Protein AF-A0A4Z2ITA4-F1 (afdb_monomer_lite)

Structure (mmCIF, N/CA/C/O backbone):
data_AF-A0A4Z2ITA4-F1
#
_entry.id   AF-A0A4Z2ITA4-F1
#
loop_
_atom_site.group_PDB
_atom_site.id
_atom_site.type_symbol
_atom_site.label_atom_id
_atom_site.label_alt_id
_atom_site.label_comp_id
_atom_site.label_asym_id
_atom_site.label_entity_id
_atom_site.label_seq_id
_atom_site.pdbx_PDB_ins_code
_atom_site.Cartn_x
_atom_site.Cartn_y
_atom_site.Cartn_z
_atom_site.occupancy
_atom_site.B_iso_or_equiv
_atom_site.auth_seq_id
_atom_site.auth_comp_id
_atom_site.auth_asym_id
_atom_site.auth_atom_id
_atom_site.pdbx_PDB_model_num
ATOM 1 N N . MET A 1 1 ? 2.674 0.392 -30.739 1.00 39.53 1 MET A N 1
ATOM 2 C CA . MET A 1 1 ? 1.782 0.661 -29.597 1.00 39.53 1 MET A CA 1
ATOM 3 C C . MET A 1 1 ? 2.632 1.322 -28.538 1.00 39.53 1 MET A C 1
ATOM 5 O O . MET A 1 1 ? 3.345 0.645 -27.814 1.00 39.53 1 MET A O 1
ATOM 9 N N . SER A 1 2 ? 2.690 2.646 -28.607 1.00 45.53 2 SER A N 1
ATOM 10 C CA . SER A 1 2 ? 3.599 3.492 -27.841 1.00 45.53 2 SER A CA 1
ATOM 11 C C . SER A 1 2 ? 2.959 3.758 -26.483 1.00 45.53 2 SER A C 1
ATOM 13 O O . SER A 1 2 ? 2.166 4.681 -26.355 1.00 45.53 2 SER A O 1
ATOM 15 N N . SER A 1 3 ? 3.208 2.888 -25.509 1.00 51.03 3 SER A N 1
ATOM 16 C CA . SER A 1 3 ? 2.684 3.048 -24.154 1.00 51.03 3 SER A CA 1
ATOM 17 C C . SER A 1 3 ? 3.534 4.064 -23.396 1.00 51.03 3 SER A C 1
ATOM 19 O O . SER A 1 3 ? 4.633 3.749 -22.947 1.00 51.03 3 SER A O 1
ATOM 21 N N . ASP A 1 4 ? 3.031 5.295 -23.347 1.00 53.25 4 ASP A N 1
ATOM 22 C CA . ASP A 1 4 ? 3.152 6.238 -22.235 1.00 53.25 4 ASP A CA 1
ATOM 23 C C . ASP A 1 4 ? 4.490 6.236 -21.470 1.00 53.25 4 ASP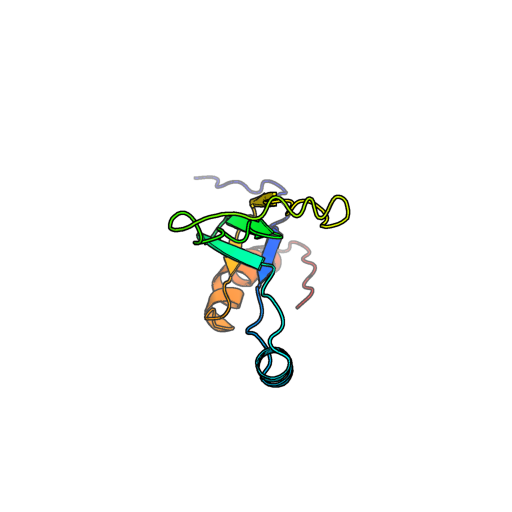 A C 1
ATOM 25 O O . ASP A 1 4 ? 4.549 5.900 -20.290 1.00 53.25 4 ASP A O 1
ATOM 29 N N . LEU A 1 5 ? 5.561 6.747 -22.091 1.00 51.91 5 LEU A N 1
ATOM 30 C CA . LEU A 1 5 ? 6.704 7.318 -21.353 1.00 51.91 5 LEU A CA 1
ATOM 31 C C . LEU A 1 5 ? 6.306 8.664 -20.705 1.00 51.91 5 LEU A C 1
ATOM 33 O O . LEU A 1 5 ? 6.991 9.677 -20.850 1.00 51.91 5 LEU A O 1
ATOM 37 N N . CYS A 1 6 ? 5.150 8.722 -20.041 1.00 46.56 6 CYS A N 1
ATOM 38 C CA . CYS A 1 6 ? 4.718 9.933 -19.365 1.00 46.56 6 CYS A CA 1
ATOM 39 C C . CYS A 1 6 ? 5.257 9.928 -17.934 1.00 46.56 6 CYS A C 1
ATOM 41 O O . CYS A 1 6 ? 4.963 9.048 -17.133 1.00 46.56 6 CYS A O 1
ATOM 43 N N . ASN A 1 7 ? 6.059 10.949 -17.666 1.00 55.97 7 ASN A N 1
ATOM 44 C CA . ASN A 1 7 ? 6.810 11.311 -16.470 1.00 55.97 7 ASN A CA 1
ATOM 45 C C . ASN A 1 7 ? 5.951 11.386 -15.175 1.00 55.97 7 ASN A C 1
ATOM 47 O O . ASN A 1 7 ? 5.766 12.466 -14.615 1.00 55.97 7 ASN A O 1
ATOM 51 N N . HIS A 1 8 ? 5.368 10.271 -14.721 1.00 69.88 8 HIS A N 1
ATOM 52 C CA . HIS A 1 8 ? 4.553 10.191 -13.504 1.00 69.88 8 HIS A CA 1
ATOM 53 C C . HIS A 1 8 ? 5.357 9.546 -12.372 1.00 69.88 8 HIS A C 1
ATOM 55 O O . HIS A 1 8 ? 5.860 8.430 -12.507 1.00 69.88 8 HIS A O 1
ATOM 61 N N . VAL A 1 9 ? 5.497 10.254 -11.250 1.00 79.69 9 VAL A N 1
ATOM 62 C CA . VAL A 1 9 ? 6.109 9.686 -10.044 1.00 79.69 9 VAL A CA 1
ATOM 63 C C . VAL A 1 9 ? 5.132 8.673 -9.466 1.00 79.69 9 VAL A C 1
ATOM 65 O O . VAL A 1 9 ? 4.059 9.060 -9.016 1.00 79.69 9 VAL A O 1
ATOM 68 N N . LYS A 1 10 ? 5.514 7.393 -9.463 1.00 81.25 10 LYS A N 1
ATOM 69 C CA . LYS A 1 10 ? 4.718 6.337 -8.838 1.00 81.25 10 LYS A CA 1
ATOM 70 C C . LYS A 1 10 ? 4.829 6.435 -7.315 1.00 81.25 10 LYS A C 1
ATOM 72 O O . LYS A 1 10 ? 5.917 6.282 -6.761 1.00 81.25 10 LYS A O 1
ATOM 77 N N . VAL A 1 11 ? 3.709 6.662 -6.639 1.00 87.12 11 VAL A N 1
ATOM 78 C CA . VAL A 1 11 ? 3.610 6.734 -5.181 1.00 87.12 11 VAL A CA 1
ATOM 79 C C . VAL A 1 11 ? 2.963 5.463 -4.653 1.00 87.12 11 VAL A C 1
ATOM 81 O O . VAL A 1 11 ? 1.789 5.184 -4.894 1.00 87.12 11 VAL A O 1
ATOM 84 N N . VAL A 1 12 ? 3.737 4.704 -3.883 1.00 89.62 12 VAL A N 1
ATOM 85 C CA . VAL A 1 12 ? 3.284 3.477 -3.226 1.00 89.62 12 VAL A CA 1
ATOM 86 C C . VAL A 1 12 ? 3.373 3.603 -1.711 1.00 89.62 12 VAL A C 1
ATOM 88 O O . VAL A 1 12 ? 4.257 4.277 -1.183 1.00 89.62 12 VAL A O 1
ATOM 91 N N . VAL A 1 13 ? 2.474 2.926 -1.000 1.00 92.56 13 VAL A N 1
ATOM 92 C CA . VAL A 1 13 ? 2.433 2.924 0.467 1.00 92.56 13 VAL A CA 1
ATOM 93 C C . VAL A 1 13 ? 2.456 1.495 0.989 1.00 92.56 13 VAL A C 1
ATOM 95 O O . VAL A 1 13 ? 1.691 0.661 0.520 1.00 92.56 13 VAL A O 1
ATOM 98 N N . ARG A 1 14 ? 3.295 1.210 1.994 1.00 92.81 14 ARG A N 1
ATOM 99 C CA . ARG A 1 14 ? 3.325 -0.074 2.711 1.00 92.81 14 ARG A CA 1
ATOM 100 C C . ARG A 1 14 ? 2.928 0.115 4.170 1.00 92.81 14 ARG A C 1
ATOM 102 O O . ARG A 1 14 ? 3.620 0.802 4.919 1.00 92.81 14 ARG A O 1
ATOM 109 N N . VAL A 1 15 ? 1.850 -0.542 4.582 1.00 92.25 15 VAL A N 1
ATOM 110 C CA . VAL A 1 15 ? 1.430 -0.625 5.982 1.00 92.25 15 VAL A CA 1
ATOM 111 C C . VAL A 1 15 ? 2.164 -1.789 6.642 1.00 92.25 15 VAL A C 1
ATOM 113 O O . VAL A 1 15 ? 2.066 -2.931 6.197 1.00 92.25 15 VAL A O 1
ATOM 116 N N . ARG A 1 16 ? 2.935 -1.500 7.694 1.00 91.50 16 ARG A N 1
ATOM 117 C CA . ARG A 1 16 ? 3.622 -2.539 8.471 1.00 91.50 16 ARG A CA 1
ATOM 118 C C . ARG A 1 16 ? 2.638 -3.272 9.393 1.00 91.50 16 ARG A C 1
ATOM 120 O O . ARG A 1 16 ? 1.741 -2.619 9.925 1.00 91.50 16 ARG A O 1
ATOM 127 N N . PRO A 1 17 ? 2.859 -4.565 9.673 1.00 90.19 17 PRO A N 1
ATOM 128 C CA . PRO A 1 17 ? 2.166 -5.253 10.752 1.00 90.19 17 PRO A CA 1
ATOM 129 C C . PRO A 1 17 ? 2.347 -4.553 12.101 1.00 90.19 17 PRO A C 1
ATOM 131 O O . PRO A 1 17 ? 3.382 -3.926 12.380 1.00 90.19 17 PRO A O 1
ATOM 134 N N . ILE A 1 18 ? 1.344 -4.704 12.960 1.00 88.50 18 ILE A N 1
ATOM 135 C CA . ILE A 1 18 ? 1.415 -4.255 14.348 1.00 88.50 18 ILE A CA 1
ATOM 136 C C . ILE A 1 18 ? 2.458 -5.069 15.130 1.00 88.50 18 ILE A C 1
ATOM 138 O O . ILE A 1 18 ? 2.497 -6.300 15.064 1.00 88.50 18 ILE A O 1
ATOM 142 N N . SER A 1 19 ? 3.315 -4.376 15.880 1.00 90.94 19 SER A N 1
ATOM 143 C CA . SER A 1 19 ? 4.344 -5.021 16.700 1.00 90.94 19 SER A CA 1
ATOM 144 C C . SER A 1 19 ? 3.728 -5.705 17.924 1.00 90.94 19 SER A C 1
ATOM 146 O O . SER A 1 19 ? 2.710 -5.257 18.452 1.00 90.94 19 SER A O 1
ATOM 148 N N . GLU A 1 20 ? 4.371 -6.753 18.441 1.00 89.25 20 GLU A N 1
ATOM 149 C CA . GLU A 1 20 ? 3.930 -7.440 19.666 1.00 89.25 20 GLU A CA 1
ATOM 150 C C . GLU A 1 20 ? 3.837 -6.490 20.870 1.00 89.25 20 GLU A C 1
ATOM 152 O O . GLU A 1 20 ? 2.914 -6.597 21.676 1.00 89.25 20 GLU A O 1
ATOM 157 N N . ARG A 1 21 ? 4.730 -5.493 20.963 1.00 90.25 21 ARG A N 1
ATOM 158 C CA . ARG A 1 21 ? 4.666 -4.478 22.029 1.00 90.25 21 ARG A CA 1
ATOM 159 C C . ARG A 1 21 ? 3.417 -3.604 21.912 1.00 90.25 21 ARG A C 1
ATOM 161 O O . ARG A 1 21 ? 2.776 -3.312 22.911 1.00 90.25 21 ARG A O 1
ATOM 168 N N . GLU A 1 22 ? 3.059 -3.219 20.690 1.00 87.38 22 GLU A N 1
ATOM 169 C CA . GLU A 1 22 ? 1.876 -2.393 20.417 1.00 87.38 22 GLU A CA 1
ATOM 170 C C . GLU A 1 22 ? 0.583 -3.178 20.665 1.00 87.38 22 GLU A C 1
ATOM 172 O O . GLU A 1 22 ? -0.391 -2.615 21.164 1.00 87.38 22 GLU A O 1
ATOM 177 N N . LYS A 1 23 ? 0.595 -4.489 20.383 1.00 87.38 23 LYS A N 1
ATOM 178 C CA . LYS A 1 23 ? -0.493 -5.404 20.747 1.00 87.38 23 LYS A CA 1
ATOM 179 C C . LYS A 1 23 ? -0.647 -5.526 22.262 1.00 87.38 23 LYS A C 1
ATOM 181 O O . LYS A 1 23 ? -1.769 -5.458 22.755 1.00 87.38 23 LYS A O 1
ATOM 186 N N . LEU A 1 24 ? 0.457 -5.642 23.003 1.00 88.44 24 LEU A N 1
ATOM 187 C CA . LEU A 1 24 ? 0.435 -5.716 24.468 1.00 88.44 24 LEU A CA 1
ATOM 188 C C . LEU A 1 24 ? -0.079 -4.418 25.110 1.00 88.44 24 LEU A C 1
ATOM 190 O O . LEU A 1 24 ? -0.832 -4.460 26.078 1.00 88.44 24 LEU A O 1
ATOM 194 N N . GLU A 1 25 ? 0.297 -3.270 24.548 1.00 88.31 25 GLU A N 1
ATOM 195 C CA . GLU A 1 25 ? -0.152 -1.944 24.991 1.00 88.31 25 GLU A CA 1
ATOM 196 C C . GLU A 1 25 ? -1.566 -1.583 24.492 1.00 88.31 25 GLU A C 1
ATOM 198 O O . GLU A 1 25 ? -2.058 -0.492 24.777 1.00 88.31 25 GLU A O 1
ATOM 203 N N . ASN A 1 26 ? -2.233 -2.490 23.765 1.00 83.12 26 ASN A N 1
ATOM 204 C CA . ASN A 1 26 ? -3.559 -2.296 23.176 1.00 83.12 26 ASN A CA 1
ATOM 205 C C . ASN A 1 26 ? -3.656 -0.991 22.359 1.00 83.12 26 ASN A C 1
ATOM 207 O O . ASN A 1 26 ? -4.632 -0.238 22.445 1.00 83.12 26 ASN A O 1
ATOM 211 N N . CYS A 1 27 ? -2.603 -0.706 21.587 1.00 83.19 27 CYS A N 1
ATOM 212 C CA . CYS A 1 27 ? -2.528 0.473 20.736 1.00 83.19 27 CYS A CA 1
ATOM 213 C C . CYS A 1 27 ? -3.589 0.405 19.631 1.00 83.19 27 CYS A C 1
ATOM 215 O O . CYS A 1 27 ? -3.758 -0.617 18.965 1.00 83.19 27 CYS A O 1
ATOM 217 N N . ARG A 1 28 ? -4.284 1.522 19.392 1.00 83.19 28 ARG A N 1
ATOM 218 C CA . ARG A 1 28 ? -5.274 1.619 18.315 1.00 83.19 28 ARG A CA 1
ATOM 219 C C . ARG A 1 28 ? -4.580 1.665 16.955 1.00 83.19 28 ARG A C 1
ATOM 221 O O . ARG A 1 28 ? -3.724 2.519 16.729 1.00 83.19 28 ARG A O 1
ATOM 228 N N . ASN A 1 29 ? -5.025 0.819 16.026 1.00 85.00 29 ASN A N 1
ATOM 229 C CA . ASN A 1 29 ? -4.653 0.959 14.623 1.00 85.00 29 ASN A CA 1
ATOM 230 C C . ASN A 1 29 ? -5.413 2.144 14.004 1.00 85.00 29 ASN A C 1
ATOM 232 O O . ASN A 1 29 ? -6.644 2.190 14.013 1.00 85.00 29 ASN A O 1
ATOM 236 N N . VAL A 1 30 ? -4.662 3.124 13.504 1.00 88.44 30 VAL A N 1
ATOM 237 C CA . VAL A 1 30 ? -5.190 4.344 12.875 1.00 88.44 30 VAL A CA 1
ATOM 238 C C . VAL A 1 30 ? -5.072 4.312 11.353 1.00 88.44 30 VAL A C 1
ATOM 240 O O . VAL A 1 30 ? -5.399 5.300 10.708 1.00 88.44 30 VAL A O 1
ATOM 243 N N . VAL A 1 31 ? -4.603 3.213 10.763 1.00 90.81 31 VAL A N 1
ATOM 244 C CA . VAL A 1 31 ? -4.518 3.049 9.310 1.00 90.81 31 VAL A CA 1
ATOM 245 C C . VAL A 1 31 ? -5.277 1.794 8.914 1.00 90.81 31 VAL A C 1
ATOM 247 O O . VAL A 1 31 ? -4.985 0.702 9.389 1.00 90.81 31 VAL A O 1
ATOM 250 N N . GLN A 1 32 ? -6.244 1.946 8.018 1.00 89.88 32 GLN A N 1
ATOM 251 C CA . GLN A 1 32 ? -7.011 0.836 7.472 1.00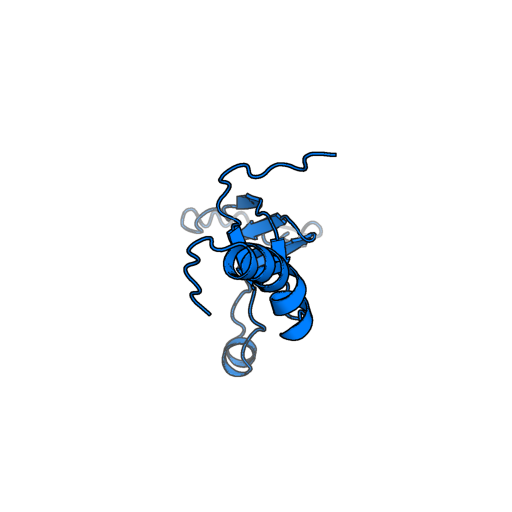 89.88 32 GLN A CA 1
ATOM 252 C C . GLN A 1 32 ? -6.851 0.811 5.957 1.00 89.88 32 GLN A C 1
ATOM 254 O O . GLN A 1 32 ? -7.215 1.765 5.276 1.00 89.88 32 GLN A O 1
ATOM 259 N N . VAL A 1 33 ? -6.328 -0.287 5.420 1.00 91.06 33 VAL A N 1
ATOM 260 C CA . VAL A 1 33 ? -6.295 -0.507 3.969 1.00 91.06 33 VAL A CA 1
ATOM 261 C C . VAL A 1 33 ? -7.683 -0.950 3.519 1.00 91.06 33 VAL A C 1
ATOM 263 O O . VAL A 1 33 ? -8.253 -1.868 4.107 1.00 91.06 33 VAL A O 1
ATOM 266 N N . VAL A 1 34 ? -8.241 -0.270 2.517 1.00 90.44 34 VAL A N 1
ATOM 267 C CA . VAL A 1 34 ? -9.562 -0.603 1.961 1.00 90.44 34 VAL A CA 1
ATOM 268 C C . VAL A 1 34 ? -9.411 -1.450 0.707 1.00 90.44 34 VAL A C 1
ATOM 270 O O . VAL A 1 34 ? -10.111 -2.447 0.554 1.00 90.44 34 VAL A O 1
ATOM 273 N N . ASP A 1 35 ? -8.489 -1.059 -0.168 1.00 89.62 35 ASP A N 1
ATOM 274 C CA . ASP A 1 35 ? -8.172 -1.756 -1.409 1.00 89.62 35 ASP A CA 1
ATOM 275 C C . ASP A 1 35 ? -6.703 -1.508 -1.811 1.00 89.62 35 ASP A C 1
ATOM 277 O O . ASP A 1 35 ? -5.940 -0.875 -1.078 1.00 89.62 35 ASP A O 1
ATOM 281 N N . ASN A 1 36 ? -6.301 -2.010 -2.982 1.00 90.44 36 ASN A N 1
ATOM 282 C CA . ASN A 1 36 ? -4.927 -1.905 -3.484 1.00 90.44 36 ASN A CA 1
ATOM 283 C C . ASN A 1 36 ? -4.508 -0.479 -3.874 1.00 90.44 36 ASN A C 1
ATOM 285 O O . ASN A 1 36 ? -3.349 -0.280 -4.214 1.00 90.44 36 ASN A O 1
ATOM 289 N N . HIS A 1 37 ? -5.404 0.503 -3.845 1.00 91.38 37 HIS A N 1
ATOM 290 C CA . HIS A 1 37 ? -5.131 1.893 -4.210 1.00 91.38 37 HIS A CA 1
ATOM 291 C C . HIS A 1 37 ? -5.590 2.882 -3.133 1.00 91.38 37 HIS A C 1
ATOM 293 O O . HIS A 1 37 ? -5.323 4.071 -3.259 1.00 91.38 37 HIS A O 1
ATOM 299 N N . MET A 1 38 ? -6.259 2.435 -2.069 1.00 93.31 38 MET A N 1
ATOM 300 C CA . MET A 1 38 ? -6.908 3.297 -1.092 1.00 93.31 38 MET A CA 1
ATOM 301 C C . MET A 1 38 ? -6.687 2.823 0.343 1.00 93.31 38 MET A C 1
ATOM 303 O O . MET A 1 38 ? -6.901 1.662 0.703 1.00 93.31 38 MET A O 1
ATOM 307 N N . LEU A 1 39 ? -6.354 3.783 1.203 1.00 94.31 39 LEU A N 1
ATOM 308 C CA . LEU A 1 39 ? -6.338 3.610 2.652 1.00 94.31 39 LEU A CA 1
ATOM 309 C C . LEU A 1 39 ? -7.141 4.707 3.348 1.00 94.31 39 LEU A C 1
ATOM 311 O O . LEU A 1 39 ? -7.308 5.811 2.830 1.00 94.31 39 LEU A O 1
ATOM 315 N N . ILE A 1 40 ? -7.616 4.400 4.547 1.00 91.94 40 ILE A N 1
ATOM 316 C CA . ILE A 1 40 ? -8.268 5.331 5.459 1.00 91.94 40 ILE A CA 1
ATOM 317 C C . ILE A 1 40 ? -7.320 5.604 6.623 1.00 91.94 40 ILE A C 1
ATOM 319 O O . ILE A 1 40 ? -6.856 4.682 7.296 1.00 91.94 40 ILE A O 1
ATOM 323 N N . PHE A 1 41 ? -7.061 6.882 6.872 1.00 90.19 41 PHE A N 1
ATOM 324 C CA . PHE A 1 41 ? -6.367 7.369 8.051 1.00 90.19 41 PHE A CA 1
ATOM 325 C C . PHE A 1 41 ? -7.373 7.825 9.107 1.00 90.19 41 PHE A C 1
ATOM 327 O O . PHE A 1 41 ? -8.284 8.607 8.826 1.00 90.19 41 PHE A O 1
ATOM 334 N N . ASP A 1 42 ? -7.152 7.370 10.335 1.00 86.31 42 ASP A N 1
ATOM 335 C CA . ASP A 1 42 ? -7.997 7.589 11.503 1.00 86.31 42 ASP A CA 1
ATOM 336 C C . ASP A 1 42 ? -9.469 7.217 11.226 1.00 86.31 42 ASP A C 1
ATOM 338 O O . ASP A 1 42 ? -10.350 8.088 11.255 1.00 86.31 42 ASP A O 1
ATOM 342 N N . PRO A 1 43 ? -9.743 5.931 10.901 1.00 82.75 43 PRO A N 1
ATOM 343 C CA . PRO A 1 43 ? -11.099 5.462 10.649 1.00 82.75 43 PRO A CA 1
ATOM 344 C C . PRO A 1 43 ? -11.959 5.694 11.889 1.00 82.75 43 PRO A C 1
ATOM 346 O O . PRO A 1 43 ? -11.491 5.566 13.026 1.00 82.75 43 PRO A O 1
ATOM 349 N N . LYS A 1 44 ? -13.232 6.034 11.679 1.00 74.25 44 LYS A N 1
ATOM 350 C CA . LYS A 1 44 ? -14.170 6.231 12.786 1.00 74.25 44 LYS A CA 1
ATOM 351 C C . LYS A 1 44 ? -14.327 4.929 13.562 1.00 74.25 44 LYS A C 1
ATOM 353 O O . LYS A 1 44 ? -14.683 3.903 12.991 1.00 74.25 44 LYS A O 1
ATOM 358 N N . GLU A 1 45 ? -14.127 4.998 14.875 1.00 66.69 45 GLU A N 1
ATOM 359 C CA . GLU A 1 45 ? -14.664 3.987 15.781 1.00 66.69 45 GLU A CA 1
ATOM 360 C C . GLU A 1 45 ? -16.185 3.990 15.601 1.00 66.69 45 GLU A C 1
ATOM 362 O O . GLU A 1 45 ? -16.864 4.962 15.939 1.00 66.69 45 GLU A O 1
ATOM 367 N N . VAL A 1 46 ? -16.716 2.942 14.971 1.00 56.19 46 VAL A N 1
ATOM 368 C CA . VAL A 1 46 ? -18.156 2.718 14.934 1.00 56.19 46 VAL A CA 1
ATOM 369 C C . VAL A 1 46 ? -18.516 2.297 16.349 1.00 56.19 46 VAL A C 1
ATOM 371 O O . VAL A 1 46 ? -18.296 1.148 16.727 1.00 56.19 46 VAL A O 1
ATOM 374 N N . ASP A 1 47 ? -18.990 3.240 17.161 1.00 50.69 47 ASP A N 1
ATOM 375 C CA . ASP A 1 47 ? -19.571 2.929 18.459 1.00 50.69 47 ASP A CA 1
ATOM 376 C C . ASP A 1 47 ? -20.702 1.917 18.221 1.00 50.69 47 ASP A C 1
ATOM 378 O O . ASP A 1 47 ? -21.816 2.267 17.830 1.00 50.69 47 ASP A O 1
ATOM 382 N N . ALA A 1 48 ? -20.426 0.635 18.462 1.00 46.62 48 ALA A N 1
ATOM 383 C CA . ALA A 1 48 ? -21.408 -0.446 18.413 1.00 46.62 48 ALA A CA 1
ATOM 384 C C . ALA A 1 48 ? -22.475 -0.320 19.525 1.00 46.62 48 ALA A C 1
ATOM 386 O O . ALA A 1 48 ? -23.271 -1.229 19.743 1.00 46.62 48 ALA A O 1
ATOM 387 N N . SER A 1 49 ? -22.540 0.814 20.230 1.00 48.34 49 SER A N 1
ATOM 388 C CA . SER A 1 49 ? -23.551 1.119 21.237 1.00 48.34 49 SER A CA 1
ATOM 389 C C . SER A 1 49 ? -24.788 1.789 20.618 1.00 48.34 49 SER A C 1
ATOM 391 O O . SER A 1 49 ? -25.225 2.847 21.069 1.00 48.34 49 SER A O 1
ATOM 393 N N . CYS A 1 50 ? -25.383 1.169 19.594 1.00 46.25 50 CYS A N 1
ATOM 394 C CA . CYS A 1 50 ? -26.743 1.504 19.142 1.00 46.25 50 CYS A CA 1
ATOM 395 C C . CYS A 1 50 ? -27.815 0.633 19.831 1.00 46.25 50 CYS A C 1
ATOM 397 O O . CYS A 1 50 ? -28.944 0.535 19.366 1.00 46.25 50 CYS A O 1
ATOM 399 N N . PHE A 1 51 ? -27.489 0.009 20.968 1.00 48.41 51 PHE A N 1
ATOM 400 C CA . PHE A 1 51 ? -28.458 -0.702 21.802 1.00 48.41 51 PHE A CA 1
ATOM 401 C C . PHE A 1 51 ? -28.196 -0.409 23.280 1.00 48.41 51 PHE A C 1
ATOM 403 O O . PHE A 1 51 ? -27.364 -1.042 23.917 1.00 48.41 51 PHE A O 1
ATOM 410 N N . GLY A 1 52 ? -28.939 0.551 23.833 1.00 45.66 52 GLY A N 1
ATOM 411 C CA . GLY A 1 52 ? -29.108 0.672 25.281 1.00 45.66 52 GLY A CA 1
ATOM 412 C C . GLY A 1 52 ? -28.560 1.952 25.905 1.00 45.66 52 GLY A C 1
ATOM 413 O O . GLY A 1 52 ? -27.401 2.038 26.272 1.00 45.66 52 GLY A O 1
ATOM 414 N N . SER A 1 53 ? -29.477 2.896 26.125 1.00 48.16 53 SER A N 1
ATOM 415 C CA . SER A 1 53 ? -29.503 3.859 27.236 1.00 48.16 53 SER A CA 1
ATOM 416 C C . SER A 1 53 ? -28.246 4.692 27.542 1.00 48.16 53 SER A C 1
ATOM 418 O O . SER A 1 53 ? -27.281 4.232 28.133 1.00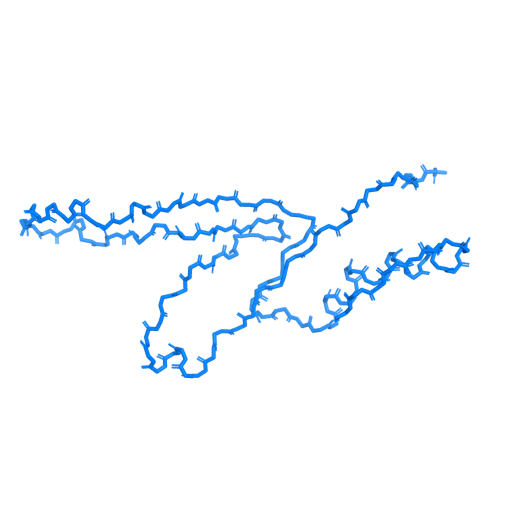 48.16 53 SER A O 1
ATOM 420 N N . ARG A 1 54 ? -28.419 6.010 27.367 1.00 53.41 54 ARG A N 1
ATOM 421 C CA . ARG A 1 54 ? -27.880 7.073 28.234 1.00 53.41 54 ARG A CA 1
ATOM 422 C C . ARG A 1 54 ? -26.374 7.012 28.524 1.00 53.41 54 ARG A C 1
ATOM 424 O O . ARG A 1 54 ? -25.946 6.455 29.528 1.00 53.41 54 ARG A O 1
ATOM 431 N N . ARG A 1 55 ? -25.628 7.865 27.822 1.00 43.91 55 ARG A N 1
ATOM 432 C CA . ARG A 1 55 ? -24.980 9.038 28.438 1.00 43.91 55 ARG A CA 1
ATOM 433 C C . ARG A 1 55 ? -24.431 9.940 27.342 1.00 43.91 55 ARG A C 1
ATOM 435 O O . ARG A 1 55 ? -23.410 9.658 26.729 1.00 43.91 55 ARG A O 1
ATOM 442 N N . ILE A 1 56 ? -25.104 11.074 27.174 1.00 49.72 56 ILE A N 1
ATOM 443 C CA . ILE A 1 56 ? -24.498 12.304 26.678 1.00 49.72 56 ILE A CA 1
ATOM 444 C C . ILE A 1 56 ? -23.343 12.613 27.634 1.00 49.72 56 ILE A C 1
ATOM 446 O O . ILE A 1 56 ? -23.528 13.203 28.695 1.00 49.72 56 ILE A O 1
ATOM 450 N N . ARG A 1 57 ? -22.145 12.140 27.307 1.00 46.00 57 ARG A N 1
ATOM 451 C CA . ARG A 1 57 ? -20.914 12.694 27.852 1.00 46.00 57 ARG A CA 1
ATOM 452 C C . ARG A 1 57 ? -20.184 13.264 26.657 1.00 46.00 57 ARG A C 1
ATOM 454 O O . ARG A 1 57 ? -19.357 12.599 26.041 1.00 46.00 57 ARG A O 1
ATOM 461 N N . ASN A 1 58 ? -20.590 14.482 26.304 1.00 46.28 58 ASN A N 1
ATOM 462 C CA . ASN A 1 58 ? -19.911 15.331 25.341 1.00 46.28 58 ASN A CA 1
ATOM 463 C C . ASN A 1 58 ? -18.450 15.453 25.786 1.00 46.28 58 ASN A C 1
ATOM 465 O O . ASN A 1 58 ? -18.097 16.310 26.592 1.00 46.28 58 ASN A O 1
ATOM 469 N N . ASN A 1 59 ? -17.594 14.567 25.286 1.00 44.47 59 ASN A N 1
ATOM 470 C CA . ASN A 1 59 ? -16.161 14.769 25.328 1.00 44.47 59 ASN A CA 1
ATOM 471 C C . ASN A 1 59 ? -15.843 15.742 24.195 1.00 44.47 59 ASN A C 1
ATOM 473 O O . ASN A 1 59 ? -15.386 15.343 23.131 1.00 44.47 59 ASN A O 1
ATOM 477 N N . ILE A 1 60 ? -16.100 17.028 24.452 1.00 53.00 60 ILE A N 1
ATOM 478 C CA . ILE A 1 60 ? -15.827 18.176 23.566 1.00 53.00 60 ILE A CA 1
ATOM 479 C C . ILE A 1 60 ? -14.320 18.256 23.204 1.00 53.00 60 ILE A C 1
ATOM 481 O O . ILE A 1 60 ? -13.934 18.965 22.285 1.00 53.00 60 ILE A O 1
ATOM 485 N N . ASN A 1 61 ? -13.471 17.460 23.873 1.00 50.47 61 ASN A N 1
ATOM 486 C CA . ASN A 1 61 ? -12.031 17.324 23.631 1.00 50.47 61 ASN A CA 1
ATOM 487 C C . ASN A 1 61 ? -11.606 16.031 22.903 1.00 50.47 61 ASN A C 1
ATOM 489 O O . ASN A 1 61 ? -10.412 15.844 22.666 1.00 50.47 61 ASN A O 1
ATOM 493 N N . LYS A 1 62 ? -12.524 15.121 22.537 1.00 51.47 62 LYS A N 1
ATOM 494 C CA . LYS A 1 62 ? -12.168 14.013 21.636 1.00 51.47 62 LYS A CA 1
ATOM 495 C C . LYS A 1 62 ? -12.113 14.580 20.223 1.00 51.47 62 LYS A C 1
ATOM 497 O O . LYS A 1 62 ? -13.145 14.823 19.606 1.00 51.47 62 LYS A O 1
ATOM 502 N N . LYS A 1 63 ? -10.891 14.842 19.754 1.00 54.66 63 LYS A N 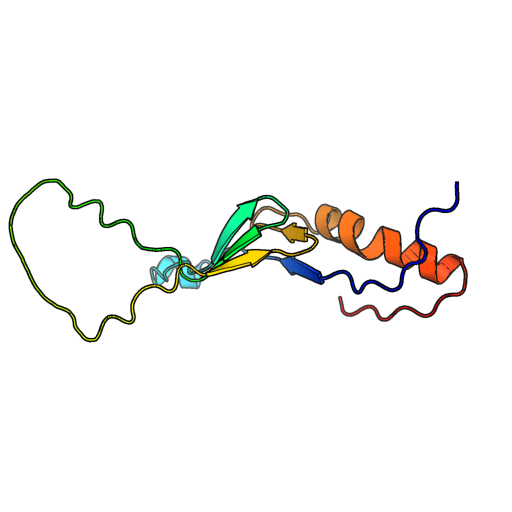1
ATOM 503 C CA . LYS A 1 63 ? -10.577 15.214 18.371 1.00 54.66 63 LYS A CA 1
ATOM 504 C C . LYS A 1 63 ? -11.398 14.305 17.452 1.00 54.66 63 LYS A C 1
ATOM 506 O O . LYS A 1 63 ? -11.236 13.091 17.518 1.00 54.66 63 LYS A O 1
ATOM 511 N N . ALA A 1 64 ? -12.342 14.877 16.705 1.00 58.50 64 ALA A N 1
ATOM 512 C CA . ALA A 1 64 ? -13.208 14.102 15.827 1.00 58.50 64 ALA A CA 1
ATOM 513 C C . ALA A 1 64 ? -12.330 13.256 14.894 1.00 58.50 64 ALA A C 1
ATOM 515 O O . ALA A 1 64 ? -11.419 13.807 14.268 1.00 58.50 64 ALA A O 1
ATOM 516 N N . ASN A 1 65 ? -12.572 11.939 14.863 1.00 63.78 65 ASN A N 1
ATOM 517 C CA . ASN A 1 65 ? -11.831 11.023 13.997 1.00 63.78 65 ASN A CA 1
ATOM 518 C C . ASN A 1 65 ? -11.917 11.550 12.561 1.00 63.78 65 ASN A C 1
ATOM 520 O O . ASN A 1 65 ? -13.014 11.877 12.089 1.00 63.78 65 ASN A O 1
ATOM 524 N N . LYS A 1 66 ? -10.769 11.693 11.899 1.00 69.44 66 LYS A N 1
ATOM 525 C CA . LYS A 1 66 ? -10.713 12.454 10.645 1.00 69.44 66 LYS A CA 1
ATOM 526 C C . LYS A 1 66 ? -11.230 11.679 9.434 1.00 69.44 66 LYS A C 1
ATOM 528 O O . LYS A 1 66 ? -11.639 12.333 8.479 1.00 69.44 66 LYS A O 1
ATOM 533 N N . ASP A 1 67 ? -11.251 10.342 9.485 1.00 80.50 67 ASP A N 1
ATOM 534 C CA . ASP A 1 67 ? -11.807 9.474 8.432 1.00 80.50 67 ASP A CA 1
ATOM 535 C C . ASP A 1 67 ? -11.299 9.864 7.032 1.00 80.50 67 ASP A C 1
ATOM 537 O O . ASP A 1 67 ? -12.064 10.068 6.086 1.00 80.50 67 ASP A O 1
ATOM 541 N N . LEU A 1 68 ? -9.985 10.084 6.932 1.00 85.88 68 LEU A N 1
ATOM 542 C CA . LEU A 1 68 ? -9.365 10.635 5.732 1.00 85.88 68 LEU A CA 1
ATOM 543 C C . LEU A 1 68 ? -9.024 9.511 4.770 1.00 85.88 68 LEU A C 1
ATOM 545 O O . LEU A 1 68 ? -8.170 8.677 5.057 1.00 85.88 68 LEU A O 1
ATOM 549 N N . LYS A 1 69 ? -9.664 9.525 3.607 1.00 92.00 69 LYS A N 1
ATOM 550 C CA . LYS A 1 69 ? -9.372 8.602 2.513 1.00 92.00 69 LYS A CA 1
ATOM 551 C C . LYS A 1 69 ? -8.213 9.141 1.689 1.00 92.00 69 LYS A C 1
ATOM 553 O O . LYS A 1 69 ? -8.258 10.284 1.237 1.00 92.00 69 LYS A O 1
ATOM 558 N N . PHE A 1 70 ? -7.209 8.306 1.479 1.00 92.94 70 PHE A N 1
ATOM 559 C CA . PHE A 1 70 ? -6.071 8.588 0.617 1.00 92.94 70 PHE A CA 1
ATOM 560 C C . PHE A 1 70 ? -6.029 7.578 -0.516 1.00 92.94 70 PHE A C 1
ATOM 562 O O . PHE A 1 70 ? -6.224 6.388 -0.274 1.00 92.94 70 PHE A O 1
ATOM 569 N N . VAL A 1 71 ? -5.756 8.068 -1.724 1.00 92.25 71 VAL A N 1
ATOM 570 C CA . VAL A 1 71 ? -5.613 7.256 -2.932 1.00 92.25 71 VAL A CA 1
ATOM 571 C C . VAL A 1 71 ? -4.167 7.348 -3.415 1.00 92.25 71 VAL A C 1
ATOM 573 O O . VAL A 1 71 ? -3.605 8.441 -3.465 1.00 92.25 71 VAL A O 1
ATOM 576 N N . PHE A 1 72 ? -3.582 6.202 -3.741 1.00 91.88 72 PHE A N 1
ATOM 577 C CA . PHE A 1 72 ? -2.202 6.021 -4.184 1.00 91.88 72 PHE A CA 1
ATOM 578 C C . PHE A 1 72 ? -2.154 5.074 -5.387 1.00 91.88 72 PHE A C 1
ATOM 580 O O . PHE A 1 72 ? -3.112 4.346 -5.644 1.00 91.88 72 PHE A O 1
ATOM 587 N N . ASP A 1 73 ? -1.018 5.027 -6.083 1.00 89.31 73 ASP A N 1
ATOM 588 C CA . ASP A 1 73 ? -0.823 4.101 -7.207 1.00 89.31 73 ASP A CA 1
ATOM 589 C C . ASP A 1 73 ? -0.730 2.645 -6.751 1.00 89.31 73 ASP A C 1
ATOM 591 O O . ASP A 1 73 ? -0.991 1.732 -7.529 1.00 89.31 73 ASP A O 1
ATOM 595 N N . HIS A 1 74 ? -0.320 2.414 -5.502 1.00 90.62 74 HIS A N 1
ATOM 596 C CA . HIS A 1 74 ? -0.463 1.114 -4.862 1.00 90.62 74 HIS A CA 1
ATOM 597 C C . HIS A 1 74 ? -0.413 1.228 -3.336 1.00 90.62 74 HIS A C 1
ATOM 599 O O . HIS A 1 74 ? 0.404 1.963 -2.777 1.00 90.62 74 HIS A O 1
ATOM 605 N N . VAL A 1 75 ? -1.231 0.440 -2.650 1.00 93.31 75 VAL A N 1
ATOM 606 C CA . VAL A 1 75 ? -1.248 0.291 -1.197 1.00 93.31 75 VAL A CA 1
ATOM 607 C C . VAL A 1 75 ? -1.038 -1.179 -0.858 1.00 93.31 75 VAL A C 1
ATOM 609 O O . VAL A 1 75 ? -1.769 -2.052 -1.316 1.00 93.31 75 VAL A O 1
ATOM 612 N N . PHE A 1 76 ? -0.017 -1.451 -0.056 1.00 92.62 76 PHE A N 1
ATOM 613 C CA . PHE A 1 76 ? 0.320 -2.768 0.466 1.00 92.62 76 PHE A CA 1
ATOM 614 C C . PHE A 1 76 ? -0.128 -2.854 1.922 1.00 92.62 76 PHE A C 1
ATOM 616 O O . PHE A 1 76 ? 0.312 -2.066 2.762 1.00 92.62 76 PHE A O 1
ATOM 623 N N . GLY A 1 77 ? -1.007 -3.810 2.220 1.00 91.19 77 GLY A N 1
ATOM 624 C CA . GLY A 1 77 ? -1.433 -4.113 3.585 1.00 91.19 77 GLY A CA 1
ATOM 625 C C . GLY A 1 77 ? -0.385 -4.890 4.380 1.00 91.19 77 GLY A C 1
ATOM 626 O O . GLY A 1 77 ? 0.656 -5.283 3.851 1.00 91.19 77 GLY A O 1
ATOM 627 N N . GLU A 1 78 ? -0.705 -5.168 5.643 1.00 88.50 78 GLU A 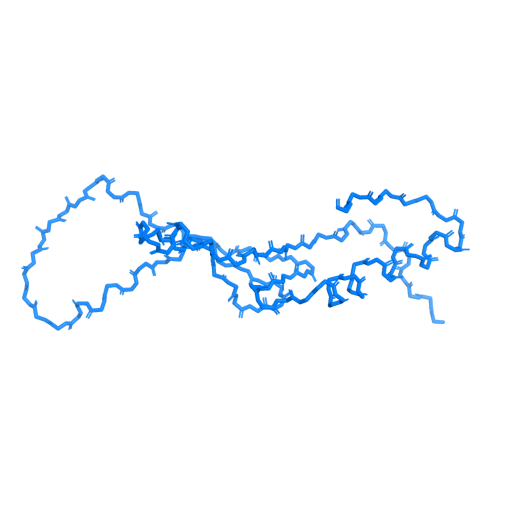N 1
ATOM 628 C CA . GLU A 1 78 ? 0.188 -5.833 6.606 1.00 88.50 78 GLU A CA 1
ATOM 629 C C . GLU A 1 78 ? 0.690 -7.207 6.128 1.00 88.50 78 GLU A C 1
ATOM 631 O O . GLU A 1 78 ? 1.822 -7.587 6.411 1.00 88.50 78 GLU A O 1
ATOM 636 N N . ASN A 1 79 ? -0.123 -7.922 5.346 1.00 86.88 79 ASN A N 1
ATOM 637 C CA . ASN A 1 79 ? 0.189 -9.265 4.847 1.00 86.88 79 ASN A CA 1
ATOM 638 C C . ASN A 1 79 ? 0.986 -9.273 3.531 1.00 86.88 79 ASN A C 1
ATOM 640 O O . ASN A 1 79 ? 1.213 -10.342 2.972 1.00 86.88 79 ASN A O 1
ATOM 644 N N . SER A 1 80 ? 1.370 -8.106 3.007 1.00 88.31 80 SER A N 1
ATOM 645 C CA . SER A 1 80 ? 2.065 -8.025 1.717 1.00 88.31 80 SER A CA 1
ATOM 646 C C . SER A 1 80 ? 3.515 -8.474 1.855 1.00 88.31 80 SER A C 1
ATOM 648 O O . SER A 1 80 ? 4.227 -8.041 2.771 1.00 88.31 80 SER A O 1
ATOM 650 N N . THR A 1 81 ? 3.966 -9.320 0.932 1.00 87.88 81 THR A N 1
ATOM 651 C CA . THR A 1 81 ? 5.330 -9.845 0.955 1.00 87.88 81 THR A CA 1
ATOM 652 C C . THR A 1 81 ? 6.317 -8.878 0.307 1.00 87.88 81 THR A C 1
ATOM 654 O O . THR A 1 81 ? 5.946 -7.931 -0.391 1.00 87.88 81 THR A O 1
ATOM 657 N N . GLN A 1 82 ? 7.608 -9.101 0.560 1.00 84.50 82 GLN A N 1
ATOM 658 C CA . GLN A 1 82 ? 8.665 -8.322 -0.082 1.00 84.50 82 GLN A CA 1
ATOM 659 C C . GLN A 1 82 ? 8.678 -8.538 -1.602 1.00 84.50 82 GLN A C 1
ATOM 661 O O . GLN A 1 82 ? 8.948 -7.590 -2.338 1.00 84.50 82 GLN A O 1
ATOM 666 N N . ASP A 1 83 ? 8.336 -9.746 -2.053 1.00 85.88 83 ASP A N 1
ATOM 667 C CA . ASP A 1 83 ? 8.271 -10.095 -3.471 1.00 85.88 83 ASP A CA 1
ATOM 668 C C . ASP A 1 83 ? 7.144 -9.324 -4.170 1.00 85.88 83 ASP A C 1
ATOM 670 O O . ASP A 1 83 ? 7.386 -8.701 -5.204 1.00 85.88 83 ASP A O 1
ATOM 674 N N . ASP A 1 84 ? 5.956 -9.248 -3.553 1.00 84.50 84 ASP A N 1
ATOM 675 C CA . ASP A 1 84 ? 4.819 -8.477 -4.085 1.00 84.50 84 ASP A CA 1
ATOM 676 C C . ASP A 1 84 ? 5.170 -6.989 -4.258 1.00 84.50 84 ASP A C 1
ATOM 678 O O . ASP A 1 84 ? 4.836 -6.349 -5.262 1.00 84.50 84 ASP A O 1
ATOM 682 N N . ILE A 1 85 ? 5.867 -6.421 -3.268 1.00 86.00 85 ILE A N 1
ATOM 683 C CA . ILE A 1 85 ? 6.287 -5.016 -3.291 1.00 86.00 85 ILE A CA 1
ATOM 684 C C . ILE A 1 85 ? 7.333 -4.800 -4.382 1.00 86.00 85 ILE A C 1
ATOM 686 O O . ILE A 1 85 ? 7.232 -3.838 -5.149 1.00 86.00 85 ILE A O 1
ATOM 690 N N . PHE A 1 86 ? 8.329 -5.682 -4.468 1.00 83.81 86 PHE A N 1
ATOM 691 C CA . PHE A 1 86 ? 9.394 -5.599 -5.461 1.00 83.81 86 PHE A CA 1
ATOM 692 C C . PHE A 1 86 ? 8.843 -5.678 -6.889 1.00 83.81 86 PHE A C 1
ATOM 694 O O . PHE A 1 86 ? 9.184 -4.833 -7.722 1.00 83.81 86 PHE A O 1
ATOM 701 N N . GLU A 1 87 ? 7.944 -6.625 -7.162 1.00 83.44 87 GLU A N 1
ATOM 702 C CA . GLU A 1 87 ? 7.360 -6.808 -8.491 1.00 83.44 87 GLU A CA 1
ATOM 703 C C . GLU A 1 87 ? 6.539 -5.591 -8.935 1.00 83.44 87 GLU A C 1
ATOM 705 O O . GLU A 1 87 ? 6.648 -5.148 -10.079 1.00 83.44 87 GLU A O 1
ATOM 710 N N . SER A 1 88 ? 5.766 -4.992 -8.031 1.00 76.94 88 SER A N 1
ATOM 711 C CA . SER A 1 88 ? 4.952 -3.822 -8.364 1.00 76.94 88 SER A CA 1
ATOM 712 C C . SER A 1 88 ? 5.776 -2.535 -8.492 1.00 76.94 88 SER A C 1
ATOM 714 O O . SER A 1 88 ? 5.433 -1.658 -9.287 1.00 76.94 88 SER A O 1
ATOM 716 N N . THR A 1 89 ? 6.863 -2.378 -7.735 1.00 76.31 89 THR A N 1
ATOM 717 C CA . THR A 1 89 ? 7.626 -1.115 -7.681 1.00 76.31 89 THR A CA 1
ATOM 718 C C . THR A 1 89 ? 8.843 -1.106 -8.592 1.00 76.31 89 THR A C 1
ATOM 720 O O . THR A 1 89 ? 9.011 -0.197 -9.401 1.00 76.31 89 THR A O 1
ATOM 723 N N . THR A 1 90 ? 9.699 -2.116 -8.471 1.00 72.81 90 THR A N 1
ATOM 724 C CA . THR A 1 90 ? 11.066 -2.077 -8.999 1.00 72.81 90 THR A CA 1
ATOM 725 C C . THR A 1 90 ? 11.133 -2.595 -10.429 1.00 72.81 90 THR A C 1
ATOM 727 O O . THR A 1 90 ? 11.966 -2.135 -11.204 1.00 72.81 90 THR A O 1
ATOM 730 N N . LYS A 1 91 ? 10.211 -3.482 -10.822 1.00 72.50 91 LYS A N 1
ATOM 731 C CA . LYS A 1 91 ? 10.139 -4.047 -12.179 1.00 72.50 91 LYS A CA 1
ATOM 732 C C . LYS A 1 91 ? 10.005 -2.970 -13.260 1.00 72.50 91 LYS A C 1
ATOM 734 O O . LYS A 1 91 ? 10.774 -2.969 -14.212 1.00 72.50 91 LYS A O 1
ATOM 739 N N . GLY A 1 92 ? 9.101 -2.005 -13.070 1.00 68.19 92 GLY A N 1
ATOM 740 C CA . GLY A 1 92 ? 8.922 -0.899 -14.021 1.00 68.19 92 GLY A CA 1
ATOM 741 C C . GLY A 1 92 ? 10.095 0.088 -14.047 1.00 68.19 92 GLY A C 1
ATOM 742 O O . GLY A 1 92 ? 10.420 0.641 -15.093 1.00 68.19 92 GLY A O 1
ATOM 743 N N . VAL A 1 93 ? 10.769 0.284 -12.909 1.00 72.38 93 VAL A N 1
ATOM 744 C CA . VAL A 1 93 ? 11.969 1.134 -12.820 1.00 72.38 93 VAL A CA 1
ATOM 745 C C . VAL A 1 93 ? 13.160 0.471 -13.517 1.00 72.38 93 VAL A C 1
ATOM 747 O O . VAL A 1 93 ? 13.928 1.146 -14.200 1.00 72.38 93 VAL A O 1
ATOM 750 N N . LEU A 1 94 ? 13.299 -0.852 -13.391 1.00 72.31 94 LEU A N 1
ATOM 751 C CA . LEU A 1 94 ? 14.379 -1.622 -14.005 1.00 72.31 94 LEU A CA 1
ATOM 752 C C . LEU A 1 94 ? 14.353 -1.523 -15.534 1.00 72.31 94 LEU A C 1
ATOM 754 O O . LEU A 1 94 ? 15.405 -1.332 -16.140 1.00 72.31 94 LEU A O 1
ATOM 758 N N . ASP A 1 95 ? 13.167 -1.565 -16.144 1.00 72.50 95 ASP A N 1
ATOM 759 C CA . ASP A 1 95 ? 13.007 -1.340 -17.585 1.00 72.50 95 ASP A CA 1
ATOM 760 C C . ASP A 1 95 ? 13.462 0.073 -17.991 1.00 72.50 95 ASP A C 1
ATOM 762 O O . ASP A 1 95 ? 14.091 0.253 -19.035 1.00 72.50 95 ASP A O 1
ATOM 766 N N . GLY A 1 96 ? 13.211 1.084 -17.153 1.00 70.75 96 GLY A N 1
ATOM 767 C CA . GLY A 1 96 ? 13.730 2.441 -17.348 1.00 70.75 96 GLY A CA 1
ATOM 768 C C . GLY A 1 96 ? 15.260 2.487 -17.320 1.00 70.75 96 GLY A C 1
ATOM 769 O O . GLY A 1 96 ? 15.880 3.027 -18.237 1.00 70.75 96 GLY A O 1
ATOM 770 N N . VAL A 1 97 ? 15.881 1.860 -16.318 1.00 74.88 97 VAL A N 1
ATOM 771 C CA . VAL A 1 97 ? 17.348 1.790 -16.191 1.00 74.88 97 VAL A CA 1
ATOM 772 C C . VAL A 1 97 ? 17.985 1.052 -17.372 1.00 74.88 97 VAL A C 1
ATOM 774 O O . VAL A 1 97 ? 18.959 1.541 -17.942 1.00 74.88 97 VAL A O 1
ATOM 777 N N . MET A 1 98 ? 17.423 -0.089 -17.783 1.00 73.50 98 MET A N 1
ATOM 778 C CA . MET A 1 98 ? 17.931 -0.881 -18.913 1.00 73.50 98 MET A CA 1
ATOM 779 C C . MET A 1 98 ? 17.841 -0.133 -20.249 1.00 73.50 98 MET A C 1
ATOM 781 O O . MET A 1 98 ? 18.681 -0.332 -21.123 1.00 73.50 98 MET A O 1
ATOM 785 N N . ASN A 1 99 ? 16.869 0.772 -20.390 1.00 75.50 99 ASN A N 1
ATOM 786 C CA . ASN A 1 99 ? 16.721 1.639 -21.560 1.00 75.50 99 ASN A CA 1
ATOM 787 C C . ASN A 1 99 ? 17.535 2.949 -21.467 1.00 75.50 99 ASN A C 1
ATOM 789 O O . ASN A 1 99 ? 17.411 3.807 -22.341 1.00 75.50 99 ASN A O 1
ATOM 793 N N . GLY A 1 100 ? 18.378 3.109 -20.439 1.00 75.12 100 GLY A N 1
ATOM 794 C CA . GLY A 1 100 ? 19.289 4.247 -20.282 1.00 75.12 100 GLY A CA 1
ATOM 795 C C . GLY A 1 100 ? 18.714 5.454 -19.532 1.00 75.12 100 GLY A C 1
ATOM 796 O O . GLY A 1 100 ? 19.309 6.531 -19.586 1.00 75.12 100 GLY A O 1
ATOM 797 N N . PHE A 1 101 ? 17.583 5.307 -18.832 1.00 75.19 101 PHE A N 1
ATOM 798 C CA . PHE A 1 101 ? 17.000 6.368 -18.006 1.00 75.19 101 PHE A CA 1
ATOM 799 C C . PHE A 1 101 ? 17.536 6.341 -16.570 1.00 75.19 101 PHE A C 1
ATOM 801 O O . PHE A 1 101 ? 17.644 5.292 -15.932 1.00 75.19 101 PHE A O 1
ATOM 808 N N . ASN A 1 102 ? 17.814 7.526 -16.023 1.00 73.50 102 ASN A N 1
ATOM 809 C CA . ASN A 1 102 ? 18.221 7.676 -14.628 1.00 73.50 102 ASN A CA 1
ATOM 810 C C . ASN A 1 102 ? 17.043 7.377 -13.696 1.00 73.50 102 ASN A C 1
ATOM 812 O O . ASN A 1 102 ? 15.957 7.927 -13.869 1.00 73.50 102 ASN A O 1
ATOM 816 N N . SER A 1 103 ? 17.282 6.548 -12.685 1.00 59.06 103 SER A N 1
ATOM 817 C CA . SER A 1 103 ? 16.288 6.192 -11.674 1.00 59.06 103 SER A CA 1
ATOM 818 C 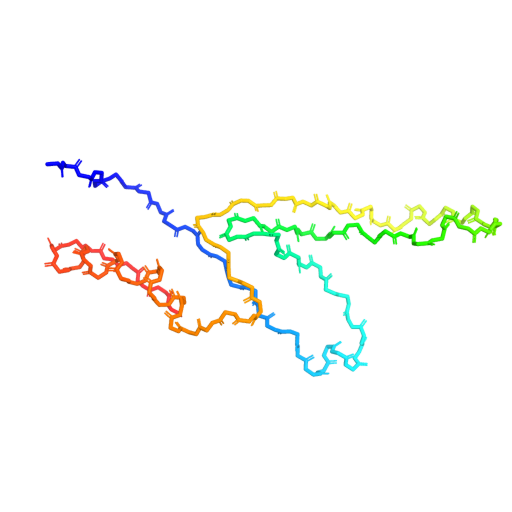C . SER A 1 103 ? 16.859 6.387 -10.275 1.00 59.06 103 SER A C 1
ATOM 820 O O . SER A 1 103 ? 18.013 6.045 -10.023 1.00 59.06 103 SER A O 1
ATOM 822 N N . THR A 1 104 ? 16.045 6.908 -9.358 1.00 68.12 104 THR A N 1
ATOM 823 C CA . THR A 1 104 ? 16.399 7.032 -7.938 1.00 68.12 104 THR A CA 1
ATOM 824 C C . THR A 1 104 ? 15.651 5.960 -7.158 1.00 68.12 104 THR A C 1
ATOM 826 O O . THR A 1 104 ? 14.430 6.021 -7.042 1.00 68.12 104 THR A O 1
ATOM 829 N N . GLY A 1 105 ? 16.377 4.970 -6.638 1.00 57.16 105 GLY A N 1
ATOM 830 C CA . GLY A 1 105 ? 15.827 3.941 -5.759 1.00 57.16 105 GLY A CA 1
ATOM 831 C C . GLY A 1 105 ? 16.091 4.287 -4.299 1.00 57.16 105 GLY A C 1
ATOM 832 O O . GLY A 1 105 ? 17.230 4.195 -3.853 1.00 57.16 105 GLY A O 1
ATOM 833 N N . ASN A 1 106 ? 15.051 4.664 -3.559 1.00 53.22 106 ASN A N 1
ATOM 834 C CA . ASN A 1 106 ? 15.065 4.594 -2.099 1.00 53.22 106 ASN A CA 1
ATOM 835 C C . ASN A 1 106 ? 14.310 3.316 -1.720 1.00 53.22 106 ASN A C 1
ATOM 837 O O . ASN A 1 106 ? 13.090 3.265 -1.881 1.00 53.22 106 ASN A O 1
ATOM 841 N N . ALA A 1 107 ? 15.053 2.287 -1.315 1.00 41.66 107 ALA A N 1
ATOM 842 C CA . ALA A 1 107 ? 14.523 1.030 -0.787 1.00 41.66 107 ALA A CA 1
ATOM 843 C C . ALA A 1 107 ? 14.407 1.091 0.740 1.00 41.66 107 ALA A C 1
ATOM 845 O O . ALA A 1 107 ? 15.289 1.726 1.364 1.00 41.66 107 ALA A O 1
#

pLDDT: mean 74.45, std 16.99, range [39.53, 94.31]

InterPro domains:
  IPR001752 Kinesin motor domain [PF00225] (14-104)
  IPR001752 Kinesin motor domain [PS50067] (8-107)
  IPR027417 P-loop containing nucleoside triphosphate hydrolase [SSF52540] (4-104)
  IPR027640 Kinesin-like protein [PTHR47968] (8-104)
  IPR036961 Kinesin motor domain superfamily [G3DSA:3.40.850.10] (1-107)

Foldseek 3Di:
DDPDPDPDDADEEEDADDDPVCVVVVPDDQWADPDFFKIWGQADPPPPPPDDDDDPPPPVVPPHRPRDMDTGNGYHYNPDDPVNVCVVPVVVVVVCVVVPHDDDDDD

Secondary structure (DSSP, 8-state):
-----------EEEPPPPPHHHHHTTPPP-EEEEETTEEEES--------SS-------TTS-----EEEE-SEEE-TT--HHHHHHHHHHHHHHHHHTT-------

Organism: NCBI:txid230148

Radius of gyration: 20.21 Å; chains: 1; bounding box: 49×28×58 Å

Sequence (107 aa):
MSSDLCNHVKVVVRVRPISEREKLENCRNVVQVVDNHMLIFDPKEVDASCFGSRRIRNNINKKANKDLKFVFDHVFGENSTQDDIFESTTKGVLDGVMNGFNSTGNA